Protein AF-Q8TDF6-3-F1 (afdb_monomer)

pLDDT: mean 80.77, std 17.33, range [34.59, 96.94]

Secondary structure (DSSP, 8-state):
------------------------------SPPPPHHHHHHHHHHS--GGGGSSPPPHHHHHHHHHHTB-TTS-BSS-THHHHHHHHHGGGTS-HHHHHHHHHHHHHH--SGGGHHHHHHHHHHHHHHHHH-THHHHH-HHHHHHHHHHHHHHHHH--HHHHHHHH-S--

Mean predicted aligned error: 12.31 Å

Nearest PDB structures (foldseek):
  6axf-assembly6_K  TM=9.457E-01  e=8.974E-07  Homo sapiens
  6axf-assembly7_M  TM=9.244E-01  e=7.707E-07  Homo sapiens
  6axf-assembly5_I  TM=9.290E-01  e=2.020E-06  Homo sapiens
  6axf-assembly1_A  TM=9.233E-01  e=2.126E-06  Homo sapiens
  4l9m-assembly1_A-2  TM=9.228E-01  e=2.604E-06  Homo sapiens

Solvent-accessible surface area (backbone atoms only — not comparable to full-atom values): 10615 Å² total; per-residue (Å²): 136,88,82,79,82,80,80,78,78,78,84,74,81,80,87,74,87,82,88,74,100,66,77,84,72,78,80,81,77,80,89,68,80,79,50,72,69,56,50,52,54,51,58,72,70,49,88,58,64,73,62,73,77,54,90,70,54,71,68,60,50,50,52,50,46,31,64,33,34,40,90,88,56,48,68,76,56,81,59,62,63,51,53,48,47,74,73,48,40,67,81,82,43,54,62,38,58,53,46,48,50,51,41,52,52,44,69,68,38,69,57,85,90,23,52,58,58,37,41,11,46,54,39,44,54,51,50,50,47,74,74,43,60,69,58,52,82,77,29,69,64,33,42,52,41,50,51,53,39,48,52,47,34,63,75,73,42,55,77,72,49,32,54,68,64,65,52,87,83,120

Structure (mmCIF, N/CA/C/O backbone):
data_AF-Q8TDF6-3-F1
#
_entry.id   AF-Q8TDF6-3-F1
#
loop_
_atom_site.group_PDB
_atom_site.id
_atom_site.type_symbol
_atom_site.label_atom_id
_atom_site.label_alt_id
_atom_site.label_comp_id
_atom_site.label_asym_id
_atom_site.label_entity_id
_atom_site.label_seq_id
_atom_site.pdbx_PDB_ins_code
_atom_site.Cartn_x
_atom_site.Cartn_y
_atom_site.Cartn_z
_atom_site.occupancy
_atom_site.B_iso_or_equiv
_atom_site.auth_seq_id
_atom_site.auth_comp_id
_atom_site.auth_asym_id
_atom_site.auth_atom_id
_atom_site.pdbx_PDB_model_num
ATOM 1 N N . MET A 1 1 ? 33.208 -2.629 -42.334 1.00 57.28 1 MET A N 1
ATOM 2 C CA . MET A 1 1 ? 33.039 -1.432 -41.479 1.00 57.28 1 MET A CA 1
ATOM 3 C C . MET A 1 1 ? 33.473 -1.757 -40.052 1.00 57.28 1 MET A C 1
ATOM 5 O O . MET A 1 1 ? 32.882 -2.633 -39.437 1.00 57.28 1 MET A O 1
ATOM 9 N N . ASN A 1 2 ? 34.529 -1.100 -39.559 1.00 45.25 2 ASN A N 1
ATOM 10 C CA . ASN A 1 2 ? 35.159 -1.351 -38.255 1.00 45.25 2 ASN A CA 1
ATOM 11 C C . ASN A 1 2 ? 34.363 -0.709 -37.102 1.00 45.25 2 ASN A C 1
ATOM 13 O O . ASN A 1 2 ? 34.313 0.517 -37.008 1.00 45.25 2 ASN A O 1
ATOM 17 N N . ARG A 1 3 ? 33.787 -1.516 -36.199 1.00 54.62 3 ARG A N 1
ATOM 18 C CA . ARG A 1 3 ? 33.304 -1.045 -34.889 1.00 54.62 3 ARG A CA 1
ATOM 19 C C . ARG A 1 3 ? 34.498 -0.986 -33.933 1.00 54.62 3 ARG A C 1
ATOM 21 O O . ARG A 1 3 ? 35.095 -2.006 -33.622 1.00 54.62 3 ARG A O 1
ATOM 28 N N . LYS A 1 4 ? 34.877 0.228 -33.532 1.00 57.84 4 LYS A N 1
ATOM 29 C CA . LYS A 1 4 ? 35.957 0.510 -32.576 1.00 57.84 4 LYS A CA 1
ATOM 30 C C . LYS A 1 4 ? 35.444 0.242 -31.155 1.00 57.84 4 LYS A C 1
ATOM 32 O O . LYS A 1 4 ? 34.560 0.958 -30.690 1.00 57.84 4 LYS A O 1
ATOM 37 N N . ASP A 1 5 ? 36.006 -0.760 -30.483 1.00 51.38 5 ASP A N 1
ATOM 38 C CA . ASP A 1 5 ? 35.776 -1.048 -29.064 1.00 51.38 5 ASP A CA 1
ATOM 39 C C . ASP A 1 5 ? 36.118 0.161 -28.181 1.00 51.38 5 ASP A C 1
ATOM 41 O O . ASP A 1 5 ? 37.265 0.615 -28.103 1.00 51.38 5 ASP A O 1
ATOM 45 N N . SER A 1 6 ? 35.105 0.697 -27.499 1.00 58.72 6 SER A N 1
ATOM 46 C CA . SER A 1 6 ? 35.262 1.772 -26.523 1.00 58.72 6 SER A CA 1
ATOM 47 C C . SER A 1 6 ? 35.787 1.191 -25.209 1.00 58.72 6 SER A C 1
ATOM 49 O O . SER A 1 6 ? 35.033 0.675 -24.383 1.00 58.72 6 SER A O 1
ATOM 51 N N . LYS A 1 7 ? 37.111 1.261 -25.017 1.00 49.81 7 LYS A N 1
ATOM 52 C CA . LYS A 1 7 ? 37.788 0.940 -23.753 1.00 49.81 7 LYS A CA 1
ATOM 53 C C . LYS A 1 7 ? 37.315 1.889 -22.642 1.00 49.81 7 LYS A C 1
ATOM 55 O O . LYS A 1 7 ? 37.915 2.943 -22.425 1.00 49.81 7 LYS A O 1
ATOM 60 N N . ARG A 1 8 ? 36.279 1.510 -21.886 1.00 58.44 8 ARG A N 1
ATOM 61 C CA . ARG A 1 8 ? 36.006 2.123 -20.576 1.00 58.44 8 ARG A CA 1
ATOM 62 C C . ARG A 1 8 ? 37.115 1.716 -19.604 1.00 58.44 8 ARG A C 1
ATOM 64 O O . ARG A 1 8 ? 37.233 0.563 -19.204 1.00 58.44 8 ARG A O 1
ATOM 71 N N . LYS A 1 9 ? 37.953 2.696 -19.270 1.00 52.84 9 LYS A N 1
ATOM 72 C CA . LYS A 1 9 ? 39.047 2.620 -18.298 1.00 52.84 9 LYS A CA 1
ATOM 73 C C . LYS A 1 9 ? 38.459 2.319 -16.911 1.00 52.84 9 LYS A C 1
ATOM 75 O O . LYS A 1 9 ? 37.761 3.156 -16.345 1.00 52.84 9 LYS A O 1
ATOM 80 N N . SER A 1 10 ? 38.726 1.122 -16.393 1.00 50.00 10 SER A N 1
ATOM 81 C CA . SER A 1 10 ? 38.495 0.769 -14.990 1.00 50.00 10 SER A CA 1
ATOM 82 C C . SER A 1 10 ? 39.351 1.680 -14.106 1.00 50.00 10 SER A C 1
ATOM 84 O O . SER A 1 10 ? 40.565 1.775 -14.299 1.00 50.00 10 SER A O 1
ATOM 86 N N . HIS A 1 11 ? 38.714 2.399 -13.182 1.00 54.31 11 HIS A N 1
ATOM 87 C CA . HIS A 1 11 ? 39.397 3.229 -12.196 1.00 54.31 11 HIS A CA 1
ATOM 88 C C . HIS A 1 11 ? 39.970 2.300 -11.118 1.00 54.31 11 HIS A C 1
ATOM 90 O O . HIS A 1 11 ? 39.281 1.908 -10.181 1.00 54.31 11 HIS A O 1
ATOM 96 N N . GLN A 1 12 ? 41.231 1.912 -11.295 1.00 48.03 12 GLN A N 1
ATOM 97 C CA . GLN A 1 12 ? 42.020 1.216 -10.288 1.00 48.03 12 GLN A CA 1
ATOM 98 C C . GLN A 1 12 ? 42.196 2.154 -9.083 1.00 48.03 12 GLN A C 1
ATOM 100 O O . GLN A 1 12 ? 42.776 3.233 -9.206 1.00 48.03 12 GLN A O 1
ATOM 105 N N . GLU A 1 13 ? 41.634 1.770 -7.935 1.00 46.66 13 GLU A N 1
ATOM 106 C CA . GLU A 1 13 ? 41.824 2.454 -6.655 1.00 46.66 13 GLU A CA 1
ATOM 107 C C . GLU A 1 13 ? 43.324 2.446 -6.316 1.00 46.66 13 GLU A C 1
ATOM 109 O O . GLU A 1 13 ? 43.917 1.401 -6.053 1.00 46.66 13 GLU A O 1
ATOM 114 N N . CYS A 1 14 ? 43.963 3.618 -6.372 1.00 40.69 14 CYS A N 1
ATOM 115 C CA . CYS A 1 14 ? 45.358 3.786 -5.986 1.00 40.69 14 CYS A CA 1
ATOM 116 C C . CYS A 1 14 ? 45.526 3.531 -4.481 1.00 40.69 14 CYS A C 1
ATOM 118 O O . CYS A 1 14 ? 45.259 4.402 -3.653 1.00 40.69 14 CYS A O 1
ATOM 120 N N . THR A 1 15 ? 46.046 2.360 -4.125 1.00 40.00 15 THR A N 1
ATOM 121 C CA . THR A 1 15 ? 46.699 2.108 -2.838 1.00 40.00 15 THR A CA 1
ATOM 122 C C . THR A 1 15 ? 48.029 2.866 -2.787 1.00 40.00 15 THR A C 1
ATOM 124 O O . THR A 1 15 ? 49.062 2.354 -3.212 1.00 40.00 15 THR A O 1
ATOM 127 N N . GLY A 1 16 ? 48.006 4.104 -2.291 1.00 41.72 16 GLY A N 1
ATOM 128 C CA . GLY A 1 16 ? 49.199 4.900 -1.993 1.00 41.72 16 GLY A CA 1
ATOM 129 C C . GLY A 1 16 ? 49.473 4.940 -0.491 1.00 41.72 16 GLY A C 1
ATOM 130 O O . GLY A 1 16 ? 48.753 5.601 0.253 1.00 41.72 16 GLY A O 1
ATOM 131 N N . LYS A 1 17 ? 50.508 4.219 -0.047 1.00 39.41 17 LYS A N 1
ATOM 132 C CA . LYS A 1 17 ? 51.118 4.360 1.284 1.00 39.41 17 LYS A CA 1
ATOM 133 C C . LYS A 1 17 ? 51.790 5.740 1.414 1.00 39.41 17 LYS A C 1
ATOM 135 O O . LYS A 1 17 ? 52.225 6.297 0.413 1.00 39.41 17 LYS A O 1
ATOM 140 N N . ILE A 1 18 ? 51.996 6.145 2.674 1.00 40.69 18 ILE A N 1
ATOM 141 C CA . ILE A 1 18 ? 52.971 7.119 3.219 1.00 40.69 18 ILE A CA 1
ATOM 142 C C . ILE A 1 18 ? 52.322 8.364 3.852 1.00 40.69 18 ILE A C 1
ATOM 144 O O . ILE A 1 18 ? 51.893 9.287 3.175 1.00 40.69 18 ILE A O 1
ATOM 148 N N . GLY A 1 19 ? 52.339 8.364 5.192 1.00 37.25 19 GLY A N 1
ATOM 149 C CA . GLY A 1 19 ? 52.738 9.500 6.031 1.00 37.25 19 GLY A CA 1
ATOM 150 C C . GLY A 1 19 ? 51.865 10.755 6.024 1.00 37.25 19 GLY A C 1
ATOM 151 O O . GLY A 1 19 ? 51.950 11.580 5.126 1.00 37.25 19 GLY A O 1
ATOM 152 N N . GLY A 1 20 ? 51.141 10.990 7.119 1.00 37.72 20 GLY A N 1
ATOM 153 C CA . GLY A 1 20 ? 50.646 12.327 7.446 1.00 37.72 20 GLY A CA 1
ATOM 154 C C . GLY A 1 20 ? 49.356 12.303 8.249 1.00 37.72 20 GLY A C 1
ATOM 155 O O . GLY A 1 20 ? 48.324 11.848 7.767 1.00 37.72 20 GLY A O 1
ATOM 156 N N . ARG A 1 21 ? 49.408 12.825 9.478 1.00 44.19 21 ARG A N 1
ATOM 157 C CA . ARG A 1 21 ? 48.234 13.143 10.302 1.00 44.19 21 ARG A CA 1
ATOM 158 C C . ARG A 1 21 ? 47.336 14.128 9.543 1.00 44.19 21 ARG A C 1
ATOM 160 O O . ARG A 1 21 ? 47.548 15.333 9.605 1.00 44.19 21 ARG A O 1
ATOM 167 N N . GLY A 1 22 ? 46.340 13.628 8.823 1.00 34.59 22 GLY A N 1
ATOM 168 C CA . GLY A 1 22 ? 45.330 14.440 8.153 1.00 34.59 22 GLY A CA 1
ATOM 169 C C . GL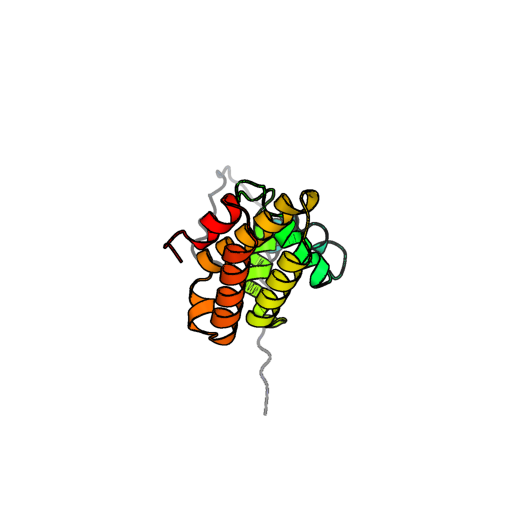Y A 1 22 ? 43.957 14.094 8.701 1.00 34.59 22 GLY A C 1
ATOM 170 O O . GLY A 1 22 ? 43.529 12.949 8.589 1.00 34.59 22 GLY A O 1
ATOM 171 N N . ARG A 1 23 ? 43.265 15.076 9.299 1.00 52.47 23 ARG A N 1
ATOM 172 C CA . ARG A 1 23 ? 41.830 14.982 9.625 1.00 52.47 23 ARG A CA 1
ATOM 173 C C . ARG A 1 23 ? 41.075 14.380 8.433 1.00 52.47 23 ARG A C 1
ATOM 175 O O . ARG A 1 23 ? 41.405 14.748 7.302 1.00 52.47 23 ARG A O 1
ATOM 182 N N . PRO A 1 24 ? 40.054 13.530 8.647 1.00 54.81 24 PRO A N 1
ATOM 183 C CA . PRO A 1 24 ? 39.258 13.016 7.544 1.00 54.81 24 PRO A CA 1
ATOM 184 C C . PRO A 1 24 ? 38.650 14.218 6.816 1.00 54.81 24 PRO A C 1
ATOM 186 O O . PRO A 1 24 ? 37.796 14.921 7.357 1.00 54.81 24 PRO A O 1
ATOM 189 N N . ARG A 1 25 ? 39.156 14.520 5.613 1.00 49.44 25 ARG A N 1
ATOM 190 C CA . ARG A 1 25 ? 38.556 15.530 4.743 1.00 49.44 25 ARG A CA 1
ATOM 191 C C . ARG A 1 25 ? 37.144 15.036 4.471 1.00 49.44 25 ARG A C 1
ATOM 193 O O . ARG A 1 25 ? 36.986 13.999 3.832 1.00 49.44 25 ARG A O 1
ATOM 200 N N . GLN A 1 26 ? 36.141 15.763 4.967 1.00 59.09 26 GLN A N 1
ATOM 201 C CA . GLN A 1 26 ? 34.762 15.586 4.527 1.00 59.09 26 GLN A CA 1
ATOM 202 C C . GLN A 1 26 ? 34.783 15.609 3.001 1.00 59.09 26 GLN A C 1
ATOM 204 O O . GLN A 1 26 ? 35.110 16.630 2.390 1.00 59.09 26 GLN A O 1
ATOM 209 N N . VAL A 1 27 ? 34.530 14.454 2.392 1.00 60.31 27 VAL A N 1
ATOM 210 C CA . VAL A 1 27 ? 34.493 14.322 0.943 1.00 60.31 27 VAL A CA 1
ATOM 211 C C . VAL A 1 27 ? 33.275 15.120 0.493 1.00 60.31 27 VAL A C 1
ATOM 213 O O . VAL A 1 27 ? 32.151 14.632 0.550 1.00 60.31 27 VAL A O 1
ATOM 216 N N . ARG A 1 28 ? 33.494 16.380 0.096 1.00 57.44 28 ARG A N 1
ATOM 217 C CA . ARG A 1 28 ? 32.501 17.216 -0.585 1.00 57.44 28 ARG A CA 1
ATOM 218 C C . ARG A 1 28 ? 32.180 16.555 -1.924 1.00 57.44 28 ARG A C 1
ATOM 220 O O . ARG A 1 28 ? 32.763 16.891 -2.950 1.00 57.44 28 ARG A O 1
ATOM 227 N N . ARG A 1 29 ? 31.276 15.577 -1.915 1.00 57.22 29 ARG A N 1
ATOM 228 C CA . ARG A 1 29 ? 30.704 14.996 -3.130 1.00 57.22 29 ARG A CA 1
ATOM 229 C C . ARG A 1 29 ? 29.583 15.903 -3.610 1.00 57.22 29 ARG A C 1
ATOM 231 O O . ARG A 1 29 ? 28.414 15.647 -3.358 1.00 57.22 29 ARG A O 1
ATOM 238 N N . HIS A 1 30 ? 29.933 17.000 -4.268 1.00 52.25 30 HIS A N 1
ATOM 239 C CA . HIS A 1 30 ? 28.946 17.758 -5.028 1.00 52.25 30 HIS A CA 1
ATOM 240 C C . HIS A 1 30 ? 28.971 17.258 -6.476 1.00 52.25 30 HIS A C 1
ATOM 242 O O . HIS A 1 30 ? 29.977 17.408 -7.161 1.00 52.25 30 HIS A O 1
ATOM 248 N N . LYS A 1 31 ? 27.835 16.690 -6.915 1.00 67.25 31 LYS A N 1
ATOM 249 C CA . LYS A 1 31 ? 27.497 16.293 -8.301 1.00 67.25 31 LYS A CA 1
ATOM 250 C C . LYS A 1 31 ? 28.034 14.951 -8.829 1.00 67.25 31 LYS A C 1
ATOM 252 O O . LYS A 1 31 ? 28.076 14.767 -10.041 1.00 67.25 31 LYS A O 1
ATOM 257 N N . THR A 1 32 ? 28.382 13.986 -7.981 1.00 76.75 32 THR A N 1
ATOM 258 C CA . THR A 1 32 ? 28.641 12.609 -8.445 1.00 76.75 32 THR A CA 1
ATOM 259 C C . THR A 1 32 ? 27.447 11.696 -8.191 1.00 76.75 32 THR A C 1
ATOM 261 O O . THR A 1 32 ? 26.817 11.770 -7.138 1.00 76.75 32 THR A O 1
ATOM 264 N N . CYS A 1 33 ? 27.137 10.833 -9.165 1.00 81.12 33 CYS A N 1
ATOM 265 C CA . CYS A 1 33 ? 26.187 9.740 -8.967 1.00 81.12 33 CYS A CA 1
ATOM 266 C C . CYS A 1 33 ? 26.691 8.834 -7.830 1.00 81.12 33 CYS A C 1
ATOM 268 O O . CYS A 1 33 ? 27.909 8.633 -7.724 1.00 81.12 33 CYS A O 1
ATOM 270 N N . PRO A 1 34 ? 25.797 8.288 -6.990 1.00 86.06 34 PRO A N 1
ATOM 271 C CA . PRO A 1 34 ? 26.194 7.342 -5.959 1.00 86.06 34 PRO A CA 1
ATOM 272 C C . PRO A 1 34 ? 26.885 6.137 -6.607 1.00 86.06 34 PRO A C 1
ATOM 274 O O . PRO A 1 34 ? 26.470 5.641 -7.655 1.00 86.06 34 PRO A O 1
ATOM 277 N N . SER A 1 35 ? 27.978 5.682 -6.001 1.00 88.69 35 SER A N 1
ATOM 278 C CA . SER A 1 35 ? 28.661 4.468 -6.440 1.00 88.69 35 SER A CA 1
ATOM 279 C C . SER A 1 35 ? 27.771 3.244 -6.196 1.00 88.69 35 SER A C 1
ATOM 281 O O . SER A 1 35 ? 26.986 3.248 -5.245 1.00 88.69 35 SER A O 1
ATOM 283 N N . PRO A 1 36 ? 27.925 2.153 -6.971 1.00 91.19 36 PRO A N 1
ATOM 284 C CA . PRO A 1 36 ? 27.174 0.920 -6.734 1.00 91.19 36 PRO A CA 1
ATOM 285 C C . PRO A 1 36 ? 27.266 0.423 -5.286 1.00 91.19 36 PRO A C 1
ATOM 287 O O . PRO A 1 36 ? 26.272 -0.022 -4.736 1.00 91.19 36 PRO A O 1
ATOM 290 N N . ARG A 1 37 ? 28.423 0.585 -4.625 1.00 89.88 37 ARG A N 1
ATOM 291 C CA . ARG A 1 37 ? 28.606 0.238 -3.204 1.00 89.88 37 ARG A CA 1
ATOM 292 C C . ARG A 1 37 ? 27.766 1.097 -2.261 1.00 89.88 37 ARG A C 1
ATOM 294 O O . ARG A 1 37 ? 27.265 0.586 -1.267 1.00 89.88 37 ARG A O 1
ATOM 301 N N . GLU A 1 38 ? 27.630 2.390 -2.545 1.00 89.69 38 GLU A N 1
ATOM 302 C CA . GLU A 1 38 ? 26.777 3.286 -1.756 1.00 89.69 38 GLU A CA 1
ATOM 303 C C . GLU A 1 38 ? 25.304 2.933 -1.943 1.00 89.69 38 GLU A C 1
ATOM 305 O O . GLU A 1 38 ? 24.583 2.858 -0.953 1.00 89.69 38 GLU A O 1
ATOM 310 N N . ILE A 1 39 ? 24.887 2.628 -3.177 1.00 88.06 39 ILE A N 1
ATOM 311 C CA . ILE A 1 39 ? 23.534 2.138 -3.465 1.00 88.06 39 ILE A CA 1
ATOM 312 C C . ILE A 1 39 ? 23.290 0.828 -2.711 1.00 88.06 39 ILE A C 1
ATOM 314 O O . ILE A 1 39 ? 22.345 0.751 -1.939 1.00 88.06 39 ILE A O 1
ATOM 318 N N . SER A 1 40 ? 24.168 -0.171 -2.849 1.00 87.38 40 SER A N 1
ATOM 319 C CA . SER A 1 40 ? 24.042 -1.451 -2.140 1.00 87.38 40 SER A CA 1
ATOM 320 C C . SER A 1 40 ? 23.996 -1.279 -0.623 1.00 87.38 40 SER A C 1
ATOM 322 O O . SER A 1 40 ? 23.237 -1.977 0.037 1.00 87.38 40 SER A O 1
ATOM 324 N N . LYS A 1 41 ? 24.769 -0.342 -0.062 1.00 89.94 41 LYS A N 1
ATOM 325 C CA . LYS A 1 41 ? 24.742 -0.047 1.375 1.00 89.94 41 LYS A CA 1
ATOM 326 C C . LYS A 1 41 ? 23.389 0.514 1.815 1.00 89.94 41 LYS A C 1
ATOM 328 O O . LYS A 1 41 ? 22.889 0.096 2.851 1.00 89.94 41 LYS A O 1
ATOM 333 N N . VAL A 1 42 ? 22.815 1.438 1.042 1.00 85.88 42 VAL A N 1
ATOM 334 C CA . VAL A 1 42 ? 21.483 1.995 1.322 1.00 85.88 42 VAL A CA 1
ATOM 335 C C . VAL A 1 42 ? 20.411 0.916 1.164 1.00 85.88 42 VAL A C 1
ATOM 337 O O . VAL A 1 42 ? 19.606 0.733 2.069 1.00 85.88 42 VAL A O 1
ATOM 340 N N . MET A 1 43 ? 20.448 0.145 0.075 1.00 82.44 43 MET A N 1
ATOM 341 C CA . MET A 1 43 ? 19.511 -0.959 -0.161 1.00 82.44 43 MET A CA 1
ATOM 342 C C . MET A 1 43 ? 19.557 -2.000 0.965 1.00 82.44 43 MET A C 1
ATOM 344 O O . MET A 1 43 ? 18.514 -2.466 1.397 1.00 82.44 43 MET A O 1
ATOM 348 N N . ALA A 1 44 ? 20.745 -2.321 1.489 1.00 82.31 44 ALA A N 1
ATOM 349 C CA . ALA A 1 44 ? 20.901 -3.243 2.616 1.00 82.31 44 ALA A CA 1
ATOM 350 C C . ALA A 1 44 ? 20.401 -2.676 3.957 1.00 82.31 44 ALA A C 1
ATOM 352 O O . ALA A 1 44 ? 20.142 -3.445 4.877 1.00 82.31 44 ALA A O 1
ATOM 353 N N . SER A 1 45 ? 20.297 -1.348 4.093 1.00 81.75 45 SER A N 1
ATOM 354 C CA . SER A 1 45 ? 19.698 -0.711 5.274 1.00 81.75 45 SER A CA 1
ATOM 355 C C . SER A 1 45 ? 18.183 -0.537 5.175 1.00 81.75 45 SER A C 1
ATOM 357 O O . SER A 1 45 ? 17.550 -0.325 6.202 1.00 81.75 45 SER A O 1
ATOM 359 N N . MET A 1 46 ? 17.609 -0.621 3.971 1.00 78.69 46 MET A N 1
ATOM 360 C CA . MET A 1 46 ? 16.164 -0.527 3.780 1.00 78.69 46 MET A CA 1
ATOM 361 C C . MET A 1 46 ? 15.497 -1.803 4.285 1.00 78.69 46 MET A C 1
ATOM 363 O O . MET A 1 46 ? 15.851 -2.907 3.866 1.00 78.69 46 MET A O 1
ATOM 367 N N . ASN A 1 47 ? 14.480 -1.661 5.132 1.00 73.75 47 ASN A N 1
ATOM 368 C CA . ASN A 1 47 ? 13.657 -2.800 5.516 1.00 73.75 47 ASN A CA 1
ATOM 369 C C . ASN A 1 47 ? 12.651 -3.129 4.402 1.00 73.75 47 ASN A C 1
ATOM 371 O O . ASN A 1 47 ? 11.485 -2.748 4.451 1.00 73.75 47 ASN A O 1
ATOM 375 N N . LEU A 1 48 ? 13.123 -3.835 3.375 1.00 72.56 48 LEU A N 1
ATOM 376 C CA . LEU A 1 48 ? 12.301 -4.275 2.245 1.00 72.56 48 LEU A CA 1
ATOM 377 C C . LEU A 1 48 ? 11.400 -5.479 2.585 1.00 72.56 48 LEU A C 1
ATOM 379 O O . LEU A 1 48 ? 10.551 -5.860 1.778 1.00 72.56 48 LEU A O 1
ATOM 383 N N . GLY A 1 49 ? 11.553 -6.070 3.777 1.00 69.00 49 GLY A N 1
ATOM 384 C CA . GLY A 1 49 ? 10.725 -7.172 4.262 1.00 69.00 49 GLY A CA 1
ATOM 385 C C . GLY A 1 49 ? 10.616 -8.323 3.258 1.00 69.00 49 GLY A C 1
ATOM 386 O O . GLY A 1 49 ? 11.623 -8.852 2.792 1.00 69.00 49 GLY A O 1
ATOM 387 N N . LEU A 1 50 ? 9.377 -8.687 2.909 1.00 62.94 50 LEU A N 1
ATOM 388 C CA . LEU A 1 50 ? 9.047 -9.793 1.999 1.00 62.94 50 LEU A CA 1
ATOM 389 C C . LEU A 1 50 ? 9.681 -9.653 0.600 1.00 62.94 50 LEU A C 1
ATOM 391 O O . LEU A 1 50 ? 9.850 -10.650 -0.092 1.00 62.94 50 LEU A O 1
ATOM 395 N N . LEU A 1 51 ? 10.068 -8.439 0.190 1.00 66.81 51 LEU A N 1
ATOM 396 C CA . LEU A 1 51 ? 10.753 -8.208 -1.087 1.00 66.81 51 LEU A CA 1
ATOM 397 C C . LEU A 1 51 ? 12.218 -8.681 -1.076 1.00 66.81 51 LEU A C 1
ATOM 399 O O . LEU A 1 51 ? 12.849 -8.723 -2.129 1.00 66.81 51 LEU A O 1
ATOM 403 N N . SER A 1 52 ? 12.783 -9.000 0.094 1.00 64.31 52 SER A N 1
ATOM 404 C CA . SER A 1 52 ? 14.196 -9.373 0.226 1.00 64.31 52 SER A CA 1
ATOM 405 C C . SER A 1 52 ? 14.496 -10.800 -0.244 1.00 64.31 52 SER A C 1
ATOM 407 O O . SER A 1 52 ? 15.635 -11.079 -0.613 1.00 64.31 52 SER A O 1
ATOM 409 N N . GLU A 1 53 ? 13.514 -11.709 -0.227 1.00 62.38 53 GLU A N 1
ATOM 410 C CA . GLU A 1 53 ? 13.734 -13.143 -0.470 1.00 62.38 53 GLU A CA 1
ATOM 411 C C . GLU A 1 53 ? 12.568 -13.778 -1.248 1.00 62.38 53 GLU A C 1
ATOM 413 O O . GLU A 1 53 ? 11.901 -14.695 -0.780 1.00 62.38 53 GLU A O 1
ATOM 418 N N . GLY A 1 54 ? 12.299 -13.283 -2.459 1.00 67.44 54 GLY A N 1
ATOM 419 C CA . GLY A 1 54 ? 11.326 -13.897 -3.365 1.00 67.44 54 GLY A CA 1
ATOM 420 C C . GLY A 1 54 ? 10.651 -12.910 -4.308 1.00 67.44 54 GLY A C 1
ATOM 421 O O . GLY A 1 54 ? 10.802 -11.696 -4.187 1.00 67.44 54 GLY A O 1
ATOM 422 N N . GLY A 1 55 ? 9.896 -13.443 -5.268 1.00 69.62 55 GLY A N 1
ATOM 423 C CA . GLY A 1 55 ? 8.881 -12.644 -5.949 1.00 69.62 55 GLY A CA 1
ATOM 424 C C . GLY A 1 55 ? 7.752 -12.335 -4.968 1.00 69.62 55 GLY A C 1
ATOM 425 O O . GLY A 1 55 ? 7.353 -13.208 -4.204 1.00 69.62 55 GLY A O 1
ATOM 426 N N . CYS A 1 56 ? 7.244 -11.109 -4.992 1.00 76.62 56 CYS A N 1
ATOM 427 C CA . CYS A 1 56 ? 6.042 -10.723 -4.262 1.00 76.62 56 CYS A CA 1
ATOM 428 C C . CYS A 1 56 ? 4.895 -10.626 -5.265 1.00 76.62 56 CYS A C 1
ATOM 430 O O . CYS A 1 56 ? 5.056 -10.018 -6.328 1.00 76.62 56 CYS A O 1
ATOM 432 N N . SER A 1 57 ? 3.765 -11.263 -4.963 1.00 85.81 57 SER A N 1
ATOM 433 C CA . SER A 1 57 ? 2.576 -11.116 -5.799 1.00 85.81 57 SER A CA 1
ATOM 434 C C . SER A 1 57 ? 2.007 -9.701 -5.683 1.00 85.81 57 SER A C 1
ATOM 436 O O . SER A 1 57 ? 2.204 -9.007 -4.685 1.00 85.81 57 SER A O 1
ATOM 438 N N . GLU A 1 58 ? 1.278 -9.265 -6.708 1.00 86.19 58 GLU A N 1
ATOM 439 C CA . GLU A 1 58 ? 0.650 -7.941 -6.714 1.00 86.19 58 GLU A CA 1
ATOM 440 C C . GLU A 1 58 ? -0.319 -7.756 -5.533 1.00 86.19 58 GLU A C 1
ATOM 442 O O . GLU A 1 58 ? -0.329 -6.701 -4.902 1.00 86.19 58 GLU A O 1
ATOM 447 N N . ASP A 1 59 ? -1.079 -8.800 -5.183 1.00 89.06 59 ASP A N 1
ATOM 448 C CA . ASP A 1 59 ? -2.037 -8.756 -4.076 1.00 89.06 59 ASP A CA 1
ATOM 449 C C . ASP A 1 59 ? -1.338 -8.665 -2.708 1.00 89.06 59 ASP A C 1
ATOM 451 O O . ASP A 1 59 ? -1.765 -7.897 -1.845 1.00 89.06 59 ASP A O 1
ATOM 455 N N . GLU A 1 60 ? -0.231 -9.390 -2.507 1.00 88.44 60 GLU A N 1
ATOM 456 C CA . GLU A 1 60 ? 0.580 -9.276 -1.285 1.00 88.44 60 GLU A CA 1
ATOM 457 C C . GLU A 1 60 ? 1.190 -7.881 -1.149 1.00 88.44 60 GLU A C 1
ATOM 459 O O . GLU A 1 60 ? 1.196 -7.306 -0.059 1.00 88.44 60 GLU A O 1
ATOM 464 N N . LEU A 1 61 ? 1.679 -7.320 -2.255 1.00 88.75 61 LEU A N 1
ATOM 465 C CA . LEU A 1 61 ? 2.271 -5.990 -2.281 1.00 88.75 61 LEU A CA 1
ATOM 466 C C . LEU A 1 61 ? 1.233 -4.910 -1.960 1.00 88.75 61 LEU A C 1
ATOM 468 O O . LEU A 1 61 ? 1.504 -3.999 -1.172 1.00 88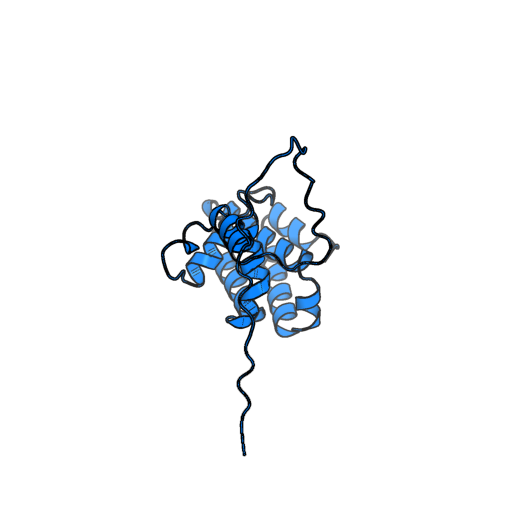.75 61 LEU A O 1
ATOM 472 N N . LEU A 1 62 ? 0.031 -5.035 -2.525 1.00 91.56 62 LEU A N 1
ATOM 473 C CA . LEU A 1 62 ? -1.082 -4.132 -2.256 1.00 91.56 62 LEU A CA 1
ATOM 474 C C . LEU A 1 62 ? -1.509 -4.200 -0.788 1.00 91.56 62 LEU A C 1
ATOM 476 O O . LEU A 1 62 ? -1.669 -3.166 -0.140 1.00 91.56 62 LEU A O 1
ATOM 480 N N . GLU A 1 63 ? -1.627 -5.407 -0.238 1.00 91.81 63 GLU A N 1
ATOM 481 C CA . GLU A 1 63 ? -1.977 -5.610 1.167 1.00 91.81 63 GLU A CA 1
ATOM 482 C C . GLU A 1 63 ? -0.912 -5.014 2.103 1.00 91.81 63 GLU A C 1
ATOM 484 O O . GLU A 1 63 ? -1.248 -4.378 3.102 1.00 91.81 63 GLU A O 1
ATOM 489 N N . LYS A 1 64 ? 0.376 -5.102 1.749 1.00 89.69 64 LYS A N 1
ATOM 490 C CA . LYS A 1 64 ? 1.452 -4.429 2.494 1.00 89.69 64 LYS A CA 1
ATOM 491 C C . LYS A 1 64 ? 1.361 -2.906 2.422 1.00 89.69 64 LYS A C 1
ATOM 493 O O . LYS A 1 64 ? 1.607 -2.241 3.431 1.00 89.69 64 LYS A O 1
ATOM 498 N N . CYS A 1 65 ? 0.979 -2.343 1.277 1.00 92.56 65 CYS A N 1
ATOM 499 C CA . CYS A 1 65 ? 0.742 -0.902 1.149 1.00 92.56 65 CYS A CA 1
ATOM 500 C C . CYS A 1 65 ? -0.421 -0.442 2.039 1.00 92.56 65 CYS A C 1
ATOM 502 O O . CYS A 1 65 ? -0.302 0.578 2.710 1.00 92.56 65 CYS A O 1
ATOM 504 N N . ILE A 1 66 ? -1.512 -1.211 2.106 1.00 93.88 66 ILE A N 1
ATOM 505 C CA . ILE A 1 66 ? -2.657 -0.922 2.987 1.00 93.88 66 ILE A CA 1
ATOM 506 C C . ILE A 1 66 ? -2.222 -0.976 4.460 1.00 93.88 66 ILE A C 1
ATOM 508 O O . ILE A 1 66 ? -2.438 -0.027 5.209 1.00 93.88 66 ILE A O 1
ATOM 512 N N . GLN A 1 67 ? -1.526 -2.040 4.865 1.00 91.94 67 GLN A N 1
ATOM 513 C CA . GLN A 1 67 ? -1.045 -2.223 6.243 1.00 91.94 67 GLN A CA 1
ATOM 514 C C . GLN A 1 67 ? 0.027 -1.211 6.670 1.00 91.94 67 GLN A C 1
ATOM 516 O O . GLN A 1 67 ? 0.357 -1.130 7.853 1.00 91.94 67 GLN A O 1
ATOM 521 N N . SER A 1 68 ? 0.572 -0.435 5.730 1.00 92.25 68 SER A N 1
ATOM 522 C CA . SER A 1 68 ? 1.555 0.603 6.038 1.00 92.25 68 SER A CA 1
ATOM 523 C C . SER A 1 68 ? 0.952 1.777 6.808 1.00 92.25 68 SER A C 1
ATOM 525 O O . SER A 1 68 ? 1.715 2.519 7.414 1.00 92.25 68 SER A O 1
ATOM 527 N N . PHE A 1 69 ? -0.374 1.946 6.819 1.00 94.19 69 PHE A N 1
ATOM 528 C CA . PHE A 1 69 ? -1.054 3.036 7.524 1.00 94.19 69 PHE A CA 1
ATOM 529 C C . PHE A 1 69 ? -1.639 2.584 8.865 1.00 94.19 69 PHE A C 1
ATOM 531 O O . PHE A 1 69 ? -2.150 1.472 8.988 1.00 94.19 69 PHE A O 1
ATOM 538 N N . ASP A 1 70 ? -1.623 3.458 9.866 1.00 91.94 70 ASP A N 1
ATOM 539 C CA . ASP A 1 70 ? -2.396 3.289 11.098 1.00 91.94 70 ASP A CA 1
ATOM 540 C C . ASP A 1 70 ? -3.811 3.900 10.975 1.00 91.94 70 ASP A C 1
ATOM 542 O O . ASP A 1 70 ? -4.231 4.373 9.915 1.00 91.94 70 ASP A O 1
ATOM 546 N N . SER A 1 71 ? -4.583 3.897 12.065 1.00 90.19 71 SER A N 1
ATOM 547 C CA . SER A 1 71 ? -5.926 4.496 12.087 1.00 90.19 71 SER A CA 1
ATOM 548 C C . SER A 1 71 ? -5.921 6.023 11.917 1.00 90.19 71 SER A C 1
ATOM 550 O O . SER A 1 71 ? -6.911 6.585 11.440 1.00 90.19 71 SER A O 1
ATOM 552 N N . ALA A 1 72 ? -4.824 6.694 12.275 1.00 90.94 72 ALA A N 1
ATOM 553 C CA . ALA A 1 72 ? -4.647 8.139 12.156 1.00 90.94 72 ALA A CA 1
ATOM 554 C C . ALA A 1 72 ? -4.140 8.568 10.766 1.00 90.94 72 ALA A C 1
ATOM 556 O O . ALA A 1 72 ? -4.212 9.751 10.438 1.00 90.94 72 ALA A O 1
ATOM 557 N N . GLY A 1 73 ? -3.680 7.622 9.943 1.00 88.38 73 GLY A N 1
ATOM 558 C CA . GLY A 1 73 ? -3.079 7.877 8.632 1.00 88.38 73 GLY A CA 1
ATOM 559 C C . GLY A 1 73 ? -1.567 8.078 8.679 1.00 88.38 73 GLY A C 1
ATOM 560 O O . GLY A 1 73 ? -0.978 8.506 7.687 1.00 88.38 73 GLY A O 1
ATOM 561 N N . SER A 1 74 ? -0.928 7.769 9.808 1.00 91.69 74 SER A N 1
ATOM 562 C CA . SER A 1 74 ? 0.529 7.770 9.928 1.00 91.69 74 SER A CA 1
ATOM 563 C C . SER A 1 74 ? 1.102 6.476 9.364 1.00 91.69 74 SER A C 1
ATOM 565 O O . SER A 1 74 ? 0.474 5.418 9.436 1.00 91.69 74 SER A O 1
A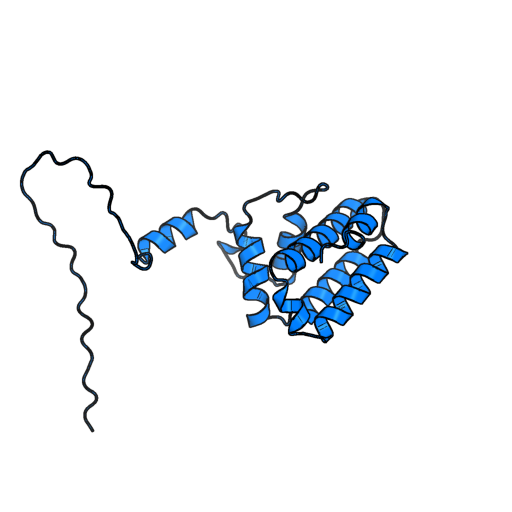TOM 567 N N . LEU A 1 75 ? 2.318 6.550 8.827 1.00 90.69 75 LEU A N 1
ATOM 568 C CA . LEU A 1 75 ? 3.020 5.368 8.342 1.00 90.69 75 LEU A CA 1
ATOM 569 C C . LEU A 1 75 ? 3.616 4.580 9.517 1.00 90.69 75 LEU A C 1
ATOM 571 O O . LEU A 1 75 ? 4.406 5.114 10.293 1.0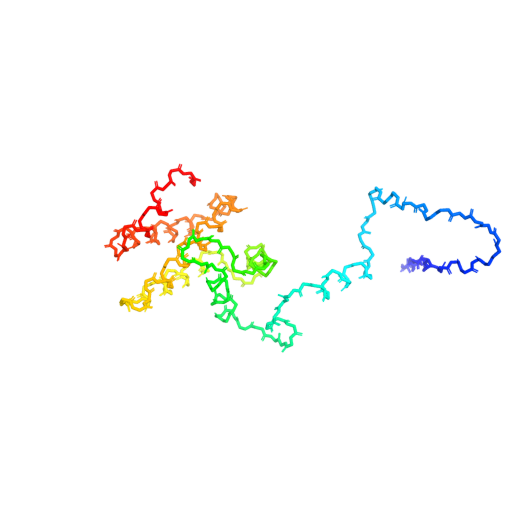0 90.69 75 LEU A O 1
ATOM 575 N N . CYS A 1 76 ? 3.251 3.302 9.630 1.00 83.69 76 CYS A N 1
ATOM 576 C CA . CYS A 1 76 ? 3.727 2.379 10.666 1.00 83.69 76 CYS A CA 1
ATOM 577 C C . CYS A 1 76 ? 5.220 2.040 10.520 1.00 83.69 76 CYS A C 1
ATOM 579 O O . CYS A 1 76 ? 5.884 1.672 11.491 1.00 83.69 76 CYS A O 1
ATOM 581 N N . HIS A 1 77 ? 5.740 2.129 9.296 1.00 77.88 77 HIS A N 1
ATOM 582 C CA . HIS A 1 77 ? 7.095 1.741 8.917 1.00 77.88 77 HIS A CA 1
ATOM 583 C C . HIS A 1 77 ? 7.689 2.745 7.923 1.00 77.88 77 HIS A C 1
ATOM 585 O O . HIS A 1 77 ? 7.011 3.670 7.477 1.00 77.88 77 HIS A O 1
ATOM 591 N N . GLU A 1 78 ? 8.964 2.557 7.576 1.00 76.38 78 GLU A N 1
ATOM 592 C CA . GLU A 1 78 ? 9.626 3.342 6.533 1.00 76.38 78 GLU A CA 1
ATOM 593 C C . GLU A 1 78 ? 8.822 3.321 5.227 1.00 76.38 78 GLU A C 1
ATOM 595 O O . GLU A 1 78 ? 8.361 2.279 4.759 1.00 76.38 78 GLU A O 1
ATOM 600 N N . ASP A 1 79 ? 8.690 4.492 4.611 1.00 81.69 79 ASP A N 1
ATOM 601 C CA . ASP A 1 79 ? 7.844 4.722 3.440 1.00 81.69 79 ASP A CA 1
ATOM 602 C C . ASP A 1 79 ? 8.452 4.205 2.126 1.00 81.69 79 ASP A C 1
ATOM 604 O O . ASP A 1 79 ? 7.866 4.366 1.058 1.00 81.69 79 ASP A O 1
ATOM 608 N N . HIS A 1 80 ? 9.636 3.590 2.179 1.00 84.56 80 HIS A N 1
ATOM 609 C CA . HIS A 1 80 ? 10.426 3.237 1.003 1.00 84.56 80 HIS A CA 1
ATOM 610 C C . HIS A 1 80 ? 9.706 2.261 0.075 1.00 84.56 80 HIS A C 1
ATOM 612 O O . HIS A 1 80 ? 9.663 2.493 -1.132 1.00 84.56 80 HIS A O 1
ATOM 618 N N . 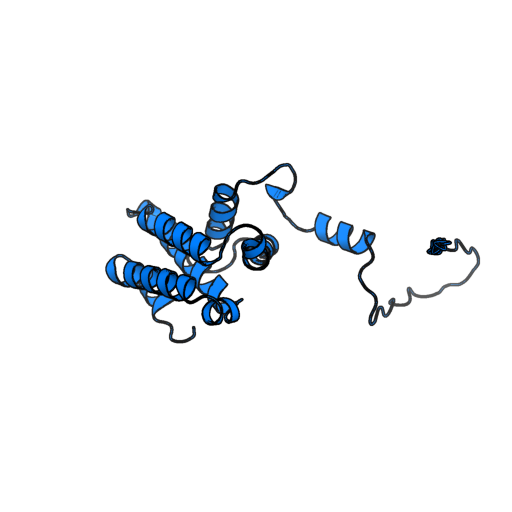MET A 1 81 ? 9.111 1.200 0.627 1.00 85.56 81 MET A N 1
ATOM 619 C CA . MET A 1 81 ? 8.328 0.244 -0.156 1.00 85.56 81 MET A CA 1
ATOM 620 C C . MET A 1 81 ? 7.099 0.928 -0.762 1.00 85.56 81 MET A C 1
ATOM 622 O O . MET A 1 81 ? 6.894 0.841 -1.966 1.00 85.56 81 MET A O 1
ATOM 626 N N . LEU A 1 82 ? 6.321 1.650 0.050 1.00 90.56 82 LEU A N 1
ATOM 627 C CA . LEU A 1 82 ? 5.114 2.339 -0.403 1.00 90.56 82 LEU A CA 1
ATOM 628 C C . LEU A 1 82 ? 5.422 3.327 -1.539 1.00 90.56 82 LEU A C 1
ATOM 630 O O . LEU A 1 82 ? 4.794 3.278 -2.593 1.00 90.56 82 LEU A O 1
ATOM 634 N N . ASN A 1 83 ? 6.436 4.173 -1.359 1.00 90.31 83 ASN A N 1
ATOM 635 C CA . ASN A 1 83 ? 6.890 5.117 -2.375 1.00 90.31 83 ASN A CA 1
ATOM 636 C C . ASN A 1 83 ? 7.366 4.411 -3.645 1.00 90.31 83 ASN A C 1
ATOM 638 O O . ASN A 1 83 ? 7.072 4.871 -4.744 1.00 90.31 83 ASN A O 1
ATOM 642 N N . MET A 1 84 ? 8.092 3.298 -3.511 1.00 89.00 84 MET A N 1
ATOM 643 C CA . MET A 1 84 ? 8.549 2.518 -4.659 1.00 89.00 84 MET A CA 1
ATOM 644 C C . MET A 1 84 ? 7.366 1.963 -5.452 1.00 89.00 84 MET A C 1
ATOM 646 O O . MET A 1 84 ? 7.339 2.112 -6.670 1.00 89.00 84 MET A O 1
ATOM 650 N N . VAL A 1 85 ? 6.371 1.380 -4.777 1.00 90.75 85 VAL A N 1
ATOM 651 C CA . VAL A 1 85 ? 5.161 0.852 -5.420 1.00 90.75 85 VAL A CA 1
ATOM 652 C C . VAL A 1 85 ? 4.390 1.969 -6.112 1.00 90.75 85 VAL A C 1
ATOM 654 O O . VAL A 1 85 ? 4.110 1.873 -7.304 1.00 90.75 85 VAL A O 1
ATOM 657 N N . LEU A 1 86 ? 4.098 3.065 -5.412 1.00 92.88 86 LEU A N 1
ATOM 658 C CA . LEU A 1 86 ? 3.326 4.171 -5.980 1.00 92.88 86 LEU A CA 1
ATOM 659 C C . LEU A 1 86 ? 4.045 4.848 -7.155 1.00 92.88 86 LEU A C 1
ATOM 661 O O . LEU A 1 86 ? 3.385 5.208 -8.125 1.00 92.88 86 LEU A O 1
ATOM 665 N N . ALA A 1 87 ? 5.376 4.937 -7.133 1.00 91.62 87 ALA A N 1
ATOM 666 C CA . ALA A 1 87 ? 6.147 5.509 -8.236 1.00 91.62 87 ALA A CA 1
ATOM 667 C C . ALA A 1 87 ? 6.321 4.558 -9.435 1.00 91.62 87 ALA A C 1
ATOM 669 O O . ALA A 1 87 ? 6.459 5.025 -10.564 1.00 91.62 87 ALA A O 1
ATOM 670 N N . MET A 1 88 ? 6.353 3.239 -9.207 1.00 91.56 88 MET A N 1
ATOM 671 C CA . MET A 1 88 ? 6.755 2.258 -10.228 1.00 91.56 88 MET A CA 1
ATOM 672 C C . MET A 1 88 ? 5.634 1.335 -10.710 1.00 91.56 88 MET A C 1
ATOM 674 O O . MET A 1 88 ? 5.833 0.655 -11.715 1.00 91.56 88 MET A O 1
ATOM 678 N N . HIS A 1 89 ? 4.471 1.287 -10.049 1.00 91.81 89 HIS A N 1
ATOM 679 C CA . HIS A 1 89 ? 3.390 0.361 -10.417 1.00 91.81 89 HIS A CA 1
ATOM 680 C C . HIS A 1 89 ? 2.978 0.496 -11.887 1.00 91.81 89 HIS A C 1
ATOM 682 O O . HIS A 1 89 ? 2.780 -0.520 -12.545 1.00 91.81 89 HIS A O 1
ATOM 688 N N . SER A 1 90 ? 2.962 1.721 -12.424 1.00 91.88 90 SER A N 1
ATOM 689 C CA . SER A 1 90 ? 2.562 2.032 -13.804 1.00 91.88 90 SER A CA 1
ATOM 690 C C . SER A 1 90 ? 3.413 1.357 -14.886 1.00 91.88 90 SER A C 1
ATOM 692 O O . SER A 1 90 ? 3.006 1.309 -16.044 1.00 91.88 90 SER A O 1
ATOM 694 N N . TRP A 1 91 ? 4.576 0.799 -14.533 1.00 91.38 91 TRP A N 1
ATOM 695 C CA . TRP A 1 91 ? 5.417 0.026 -15.451 1.00 91.38 91 TRP A CA 1
ATOM 696 C C . TRP A 1 91 ? 4.878 -1.385 -15.718 1.00 91.38 91 TRP A C 1
ATOM 698 O O . TRP A 1 91 ? 5.283 -2.011 -16.696 1.00 91.38 91 TRP A O 1
ATOM 708 N N . VAL A 1 92 ? 4.008 -1.901 -14.846 1.00 90.38 92 VAL A N 1
ATOM 709 C CA . VAL A 1 92 ? 3.490 -3.280 -14.902 1.00 90.38 92 VAL A CA 1
ATOM 710 C C . VAL A 1 92 ? 1.962 -3.322 -14.807 1.00 90.38 92 VAL A C 1
ATOM 712 O O . VAL A 1 92 ? 1.338 -4.154 -15.460 1.00 90.38 92 VAL A O 1
ATOM 715 N N . LEU A 1 93 ? 1.362 -2.415 -14.035 1.00 91.50 93 LEU A N 1
ATOM 716 C CA . LEU A 1 93 ? -0.065 -2.334 -13.742 1.00 91.50 93 LEU A CA 1
ATOM 717 C C . LEU A 1 93 ? -0.569 -0.907 -14.020 1.00 91.50 93 LEU A C 1
ATOM 719 O O . LEU A 1 93 ? -0.110 0.027 -13.356 1.00 91.50 93 LEU A O 1
ATOM 723 N N . PRO A 1 94 ? -1.520 -0.709 -14.953 1.00 93.50 94 PRO A N 1
ATOM 724 C CA . PRO A 1 94 ? -2.146 0.591 -15.167 1.00 93.50 94 PRO A CA 1
ATOM 725 C C . PRO A 1 94 ? -2.735 1.165 -13.874 1.00 93.50 94 PRO A C 1
ATOM 727 O O . PRO A 1 94 ? -3.373 0.458 -13.092 1.00 93.50 94 PRO A O 1
ATOM 730 N N . SER A 1 95 ? -2.563 2.469 -13.664 1.00 94.44 95 SER A N 1
ATOM 731 C CA . SER A 1 95 ? -3.019 3.155 -12.453 1.00 94.44 95 SER A CA 1
ATOM 732 C C . SER A 1 95 ? -4.523 2.981 -12.208 1.00 94.44 95 SER A C 1
ATOM 734 O O . SER A 1 95 ? -4.945 2.748 -11.075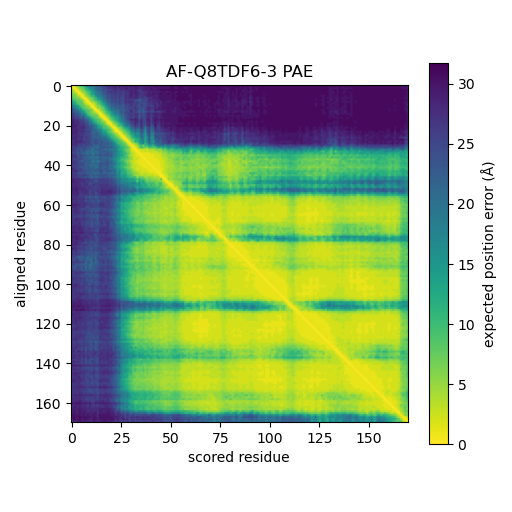 1.00 94.44 95 SER A O 1
ATOM 736 N N . ALA A 1 96 ? -5.342 3.034 -13.265 1.00 94.88 96 ALA A N 1
ATOM 737 C CA . ALA A 1 96 ? -6.783 2.800 -13.168 1.00 94.88 96 ALA A CA 1
ATOM 738 C C . ALA A 1 96 ? -7.131 1.393 -12.637 1.00 94.88 96 ALA A C 1
ATOM 740 O O . ALA A 1 96 ? -8.060 1.247 -11.839 1.00 94.88 96 ALA A O 1
ATOM 741 N N . ASP A 1 97 ? -6.359 0.369 -13.013 1.00 95.31 97 ASP A N 1
ATOM 742 C CA . ASP A 1 97 ? -6.558 -1.004 -12.539 1.00 95.31 97 ASP A CA 1
ATOM 743 C C . ASP A 1 97 ? -6.145 -1.147 -11.066 1.00 95.31 97 ASP A C 1
ATOM 745 O O . ASP A 1 97 ? -6.847 -1.794 -10.283 1.00 95.31 97 ASP A O 1
ATOM 749 N N . LEU A 1 98 ? -5.058 -0.482 -10.648 1.00 94.94 98 LEU A N 1
ATOM 750 C CA . LEU A 1 98 ? -4.671 -0.389 -9.235 1.00 94.94 98 LEU A CA 1
ATOM 751 C C . LEU A 1 98 ? -5.785 0.258 -8.395 1.00 94.94 98 LEU A C 1
ATOM 753 O O . LEU A 1 98 ? -6.178 -0.277 -7.355 1.00 94.94 98 LEU A O 1
ATOM 757 N N . ALA A 1 99 ? -6.343 1.376 -8.866 1.00 95.94 99 ALA A N 1
ATOM 758 C CA . ALA A 1 99 ? -7.454 2.054 -8.203 1.00 95.94 99 ALA A CA 1
ATOM 759 C C . ALA A 1 99 ? -8.706 1.160 -8.118 1.00 95.94 99 ALA A C 1
ATOM 761 O O . ALA A 1 99 ? -9.362 1.101 -7.074 1.00 95.94 99 ALA A O 1
ATOM 762 N N . ALA A 1 100 ? -9.009 0.394 -9.170 1.00 96.62 100 ALA A N 1
ATOM 763 C CA . ALA A 1 100 ? -10.135 -0.540 -9.182 1.00 96.62 100 ALA A CA 1
ATOM 764 C C . ALA A 1 100 ? -9.949 -1.691 -8.175 1.00 96.62 100 ALA A C 1
ATOM 766 O O . ALA A 1 100 ? -10.908 -2.123 -7.522 1.00 96.62 100 ALA A O 1
ATOM 767 N N . ARG A 1 101 ? -8.710 -2.164 -7.987 1.00 96.12 101 ARG A N 1
ATOM 768 C CA . ARG A 1 101 ? -8.361 -3.166 -6.964 1.00 96.12 101 ARG A CA 1
ATOM 769 C C . ARG A 1 101 ? -8.502 -2.621 -5.547 1.00 96.12 101 ARG A C 1
ATOM 771 O O . ARG A 1 101 ? -9.017 -3.331 -4.678 1.00 96.12 101 ARG A O 1
ATOM 778 N N . LEU A 1 102 ? -8.115 -1.367 -5.312 1.00 96.69 102 LEU A N 1
ATOM 779 C CA . LEU A 1 102 ? -8.332 -0.686 -4.031 1.00 96.69 102 LEU A CA 1
ATOM 780 C C . LEU A 1 102 ? -9.826 -0.517 -3.728 1.00 96.69 102 LEU A C 1
ATOM 782 O O . LEU A 1 102 ? -10.262 -0.838 -2.622 1.00 96.69 102 LEU A O 1
ATOM 786 N N . LEU A 1 103 ? -10.628 -0.119 -4.721 1.00 96.44 103 LEU A N 1
ATOM 787 C CA . LEU A 1 103 ? -12.087 -0.044 -4.598 1.00 96.44 103 LEU A CA 1
ATOM 788 C C . LEU A 1 103 ? -12.706 -1.405 -4.262 1.00 96.44 103 LEU A C 1
ATOM 790 O O . LEU A 1 103 ? -13.469 -1.527 -3.304 1.00 96.44 103 LEU A O 1
ATOM 794 N N . THR A 1 104 ? -12.319 -2.449 -4.993 1.00 96.19 104 THR A N 1
ATOM 795 C CA . THR A 1 104 ? -12.781 -3.819 -4.732 1.00 96.19 104 THR A CA 1
ATOM 796 C C . THR A 1 104 ? -12.389 -4.275 -3.324 1.00 96.19 104 THR A C 1
ATOM 798 O O . THR A 1 104 ? -13.182 -4.898 -2.618 1.00 96.19 104 THR A O 1
ATOM 801 N N . SER A 1 105 ? -11.172 -3.948 -2.884 1.00 95.25 105 SER A N 1
ATOM 802 C CA . SER A 1 105 ? -10.685 -4.272 -1.542 1.00 95.25 105 SER 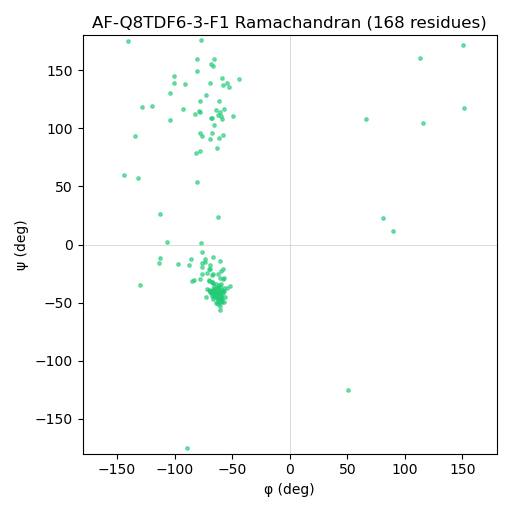A CA 1
ATOM 803 C C . SER A 1 105 ? -11.464 -3.545 -0.452 1.00 95.25 105 SER A C 1
ATOM 805 O O . SER A 1 105 ? -11.732 -4.150 0.584 1.00 95.25 105 SER A O 1
ATOM 807 N N . TYR A 1 106 ? -11.850 -2.288 -0.686 1.00 95.81 106 TYR A N 1
ATOM 808 C CA . TYR A 1 106 ? -12.678 -1.500 0.226 1.00 95.81 106 TYR A CA 1
ATOM 809 C C . TYR A 1 106 ? -14.088 -2.085 0.354 1.00 95.81 106 TYR A C 1
ATOM 811 O O . TYR A 1 106 ? -14.576 -2.266 1.465 1.00 95.81 106 TYR A O 1
ATOM 819 N N . GLN A 1 107 ? -14.710 -2.457 -0.767 1.00 94.44 107 GLN A N 1
ATOM 820 C CA . GLN A 1 107 ? -16.051 -3.056 -0.796 1.00 94.44 107 GLN A CA 1
ATOM 821 C C . GLN A 1 107 ? -16.097 -4.456 -0.173 1.00 94.44 107 GLN A C 1
ATOM 823 O O . GLN A 1 107 ? -17.097 -4.827 0.429 1.00 94.44 107 GLN A O 1
ATOM 828 N N . LYS A 1 108 ? -15.018 -5.242 -0.287 1.00 93.81 108 LYS A N 1
ATOM 829 C CA . LYS A 1 108 ? -14.900 -6.548 0.387 1.00 93.81 108 LYS A CA 1
ATOM 830 C C . LYS A 1 108 ? -14.700 -6.424 1.899 1.00 93.81 108 LYS A C 1
ATOM 832 O O . LYS A 1 108 ? -15.007 -7.360 2.632 1.00 93.81 108 LYS A O 1
ATOM 837 N N . ALA A 1 109 ? -14.167 -5.298 2.368 1.00 91.94 109 ALA A N 1
ATOM 838 C CA . ALA A 1 109 ? -13.871 -5.041 3.772 1.00 91.94 109 ALA A CA 1
ATOM 839 C C . ALA A 1 109 ? -15.135 -4.621 4.546 1.00 91.94 109 ALA A C 1
ATOM 841 O O . ALA A 1 109 ? -15.162 -3.565 5.165 1.00 91.94 109 ALA A O 1
ATOM 842 N N . THR A 1 110 ? -16.203 -5.419 4.490 1.00 83.31 110 THR A N 1
ATOM 843 C CA . THR A 1 110 ? -17.480 -5.114 5.156 1.00 83.31 110 THR A CA 1
ATOM 844 C C . THR A 1 110 ? -17.541 -5.690 6.569 1.00 83.31 110 THR A C 1
ATOM 846 O O . THR A 1 110 ? -17.191 -6.852 6.778 1.00 83.31 110 THR A O 1
ATOM 849 N N . GLY A 1 111 ? -18.066 -4.908 7.514 1.00 80.50 111 GLY A N 1
ATOM 850 C CA . GLY A 1 111 ? -18.310 -5.310 8.903 1.00 80.50 111 GLY A CA 1
ATOM 851 C C . GLY A 1 111 ? -17.422 -4.574 9.908 1.00 80.50 111 GLY A C 1
ATOM 852 O O . GLY A 1 111 ? -16.365 -4.055 9.557 1.00 80.50 111 GLY A O 1
ATOM 853 N N . ASP A 1 112 ? -17.838 -4.562 11.176 1.00 75.31 112 ASP A N 1
ATOM 854 C CA . ASP A 1 112 ? -17.212 -3.749 12.234 1.00 75.31 112 ASP A CA 1
ATOM 855 C C . ASP A 1 112 ? -15.718 -4.052 12.439 1.00 75.31 112 ASP A C 1
ATOM 857 O O . ASP A 1 112 ? -14.930 -3.173 12.782 1.00 75.31 112 ASP A O 1
ATOM 861 N N . THR A 1 113 ? -15.296 -5.292 12.175 1.00 81.25 113 THR A N 1
ATOM 862 C CA . THR A 1 113 ? -13.893 -5.723 12.299 1.00 81.25 113 THR A CA 1
ATOM 863 C C . THR A 1 113 ? -12.991 -5.190 11.185 1.00 81.25 113 THR A C 1
ATOM 865 O O . THR A 1 113 ? -11.769 -5.231 11.315 1.00 81.25 113 THR A O 1
ATOM 868 N N . GLN A 1 114 ? -13.572 -4.680 10.098 1.00 91.00 114 GLN A N 1
ATOM 869 C CA . GLN A 1 114 ? -12.863 -4.235 8.900 1.00 91.00 114 GLN A CA 1
ATOM 870 C C . GLN A 1 114 ? -12.806 -2.708 8.767 1.00 91.00 114 GLN A C 1
ATOM 872 O O . GLN A 1 114 ? -12.214 -2.193 7.819 1.00 91.00 114 GLN A O 1
ATOM 877 N N . GLU A 1 115 ? -13.350 -1.962 9.732 1.00 91.38 115 GLU A N 1
ATOM 878 C CA . GLU A 1 115 ? -13.354 -0.496 9.702 1.00 91.38 115 GLU A CA 1
ATOM 879 C C . GLU A 1 115 ? -11.938 0.101 9.705 1.00 91.38 115 GLU A C 1
ATOM 881 O O . GLU A 1 115 ? -11.687 1.089 9.008 1.00 91.38 115 GLU A O 1
ATOM 886 N N . LEU A 1 116 ? -10.989 -0.532 10.410 1.00 92.44 116 LEU A N 1
ATOM 887 C CA . LEU A 1 116 ? -9.571 -0.158 10.350 1.00 92.44 116 LEU A CA 1
ATOM 888 C C . LEU A 1 116 ? -9.005 -0.352 8.939 1.00 92.44 116 LEU A C 1
ATOM 890 O O . LEU A 1 116 ? -8.362 0.550 8.409 1.00 92.44 116 LEU A O 1
ATOM 894 N N . ARG A 1 117 ? -9.293 -1.494 8.307 1.00 94.38 117 ARG A N 1
ATOM 895 C CA . ARG A 1 117 ? -8.822 -1.799 6.951 1.00 94.38 117 ARG A CA 1
ATOM 896 C C . ARG A 1 117 ? -9.391 -0.817 5.928 1.00 94.38 117 ARG A C 1
ATOM 898 O O . ARG A 1 117 ? -8.661 -0.319 5.077 1.00 94.38 117 ARG A O 1
ATOM 905 N N . ARG A 1 118 ? -10.678 -0.477 6.033 1.00 94.94 118 ARG A N 1
ATOM 906 C CA . ARG A 1 118 ? -11.319 0.551 5.194 1.00 94.94 118 ARG A CA 1
ATOM 907 C C . ARG A 1 118 ? -10.653 1.918 5.358 1.00 94.94 118 ARG A C 1
ATOM 909 O O . ARG A 1 118 ? -10.397 2.583 4.359 1.00 94.94 118 ARG A O 1
ATOM 916 N N . LEU A 1 119 ? -10.337 2.318 6.594 1.00 94.12 119 LEU A N 1
ATOM 917 C CA . LEU A 1 119 ? -9.603 3.559 6.869 1.00 94.12 119 LEU A CA 1
ATOM 918 C C . LEU A 1 119 ? -8.202 3.549 6.253 1.00 94.12 119 LEU A C 1
ATOM 920 O O . LEU A 1 119 ? -7.830 4.517 5.597 1.00 94.12 119 LEU A O 1
ATOM 924 N N . GLN A 1 120 ? -7.457 2.456 6.409 1.00 95.56 120 GLN A N 1
ATOM 925 C CA . GLN A 1 120 ? -6.132 2.287 5.808 1.00 95.56 120 GLN A CA 1
ATOM 926 C C . GLN A 1 120 ? -6.169 2.422 4.282 1.00 95.56 120 GLN A C 1
ATOM 928 O O . GLN A 1 120 ? -5.323 3.099 3.703 1.00 95.56 120 GLN A O 1
ATOM 933 N N . ILE A 1 121 ? -7.180 1.840 3.627 1.00 96.38 121 ILE A N 1
ATOM 934 C CA . ILE A 1 121 ? -7.370 1.984 2.178 1.00 96.38 121 ILE A CA 1
ATOM 935 C C . ILE A 1 121 ? -7.638 3.451 1.807 1.00 96.38 121 ILE A C 1
ATOM 937 O O . ILE A 1 121 ? -7.024 3.957 0.869 1.00 96.38 121 ILE A O 1
ATOM 941 N N . CYS A 1 122 ? -8.500 4.161 2.544 1.00 96.19 122 CYS A N 1
ATOM 942 C CA . CYS A 1 122 ? -8.735 5.589 2.303 1.00 96.19 122 CYS A CA 1
ATOM 943 C C . CYS A 1 122 ? -7.456 6.426 2.480 1.00 96.19 122 CYS A C 1
ATOM 945 O O . CYS A 1 122 ? -7.197 7.319 1.673 1.00 96.19 122 CYS A O 1
ATOM 947 N N . HIS A 1 123 ? -6.647 6.134 3.503 1.00 95.69 123 HIS A N 1
ATOM 948 C CA . HIS A 1 123 ? -5.365 6.807 3.737 1.00 95.69 123 HIS A CA 1
ATOM 949 C C . HIS A 1 123 ? -4.370 6.550 2.610 1.00 95.69 123 HIS A C 1
ATOM 951 O O . HIS A 1 123 ? -3.742 7.494 2.139 1.00 95.69 123 HIS A O 1
ATOM 957 N N . LEU A 1 124 ? -4.284 5.313 2.119 1.00 95.62 124 LEU A N 1
ATOM 958 C CA . LEU A 1 124 ? -3.451 4.956 0.972 1.00 95.62 124 LEU A CA 1
ATOM 959 C C . LEU A 1 124 ? -3.858 5.723 -0.291 1.00 95.62 124 LEU A C 1
ATOM 961 O O . LEU A 1 124 ? -3.001 6.322 -0.939 1.00 95.62 124 LEU A O 1
ATOM 965 N N . VAL A 1 125 ? -5.153 5.743 -0.623 1.00 95.25 125 VAL A N 1
ATOM 966 C CA . VAL A 1 125 ? -5.663 6.480 -1.791 1.00 95.25 125 VAL A CA 1
ATOM 967 C C . VAL A 1 125 ? -5.354 7.967 -1.656 1.00 95.25 125 VAL A C 1
ATOM 969 O O . VAL A 1 125 ? -4.806 8.571 -2.574 1.00 95.25 125 VAL A O 1
ATOM 972 N N . ARG A 1 126 ? -5.628 8.560 -0.490 1.00 94.25 126 ARG A N 1
ATOM 973 C CA . ARG A 1 126 ? -5.326 9.971 -0.239 1.00 94.25 126 ARG A CA 1
ATOM 974 C C . ARG A 1 126 ? -3.827 10.262 -0.354 1.00 94.25 126 ARG A C 1
ATOM 976 O O . ARG A 1 126 ? -3.442 11.232 -0.998 1.00 94.25 126 ARG A O 1
ATOM 983 N N . TYR A 1 127 ? -2.983 9.431 0.254 1.00 93.81 127 TYR A N 1
ATOM 984 C CA . TYR A 1 127 ? -1.528 9.575 0.207 1.00 93.81 127 TYR A CA 1
ATOM 985 C C . TYR A 1 127 ? -1.004 9.521 -1.227 1.00 93.81 127 TYR A C 1
ATOM 987 O O . TYR A 1 127 ? -0.199 10.364 -1.619 1.00 93.81 127 TYR A O 1
ATOM 995 N N . TRP A 1 128 ? -1.492 8.566 -2.021 1.00 94.12 128 TRP A N 1
ATOM 996 C CA . TRP A 1 128 ? -1.113 8.424 -3.421 1.00 94.12 128 TRP A CA 1
ATOM 997 C C . TRP A 1 128 ? -1.425 9.686 -4.227 1.00 94.12 128 TRP A C 1
ATOM 999 O O . TRP A 1 128 ? -0.538 10.215 -4.897 1.00 94.12 128 TRP A O 1
ATOM 1009 N N . LEU A 1 129 ? -2.644 10.207 -4.099 1.00 92.19 129 LEU A N 1
ATOM 1010 C CA . LEU A 1 129 ? -3.093 11.386 -4.836 1.00 92.19 129 LEU A CA 1
ATOM 1011 C C . LEU A 1 129 ? -2.346 12.660 -4.414 1.00 92.19 129 LEU A C 1
ATOM 1013 O O . LEU A 1 129 ? -1.955 13.448 -5.267 1.00 92.19 129 LEU A O 1
ATOM 1017 N N . MET A 1 130 ? -2.058 12.821 -3.118 1.00 91.50 130 MET A N 1
ATOM 1018 C CA . MET A 1 130 ? -1.245 13.941 -2.625 1.00 91.50 130 MET A CA 1
ATOM 1019 C C . MET A 1 130 ? 0.215 13.865 -3.095 1.00 91.50 130 MET A C 1
ATOM 1021 O O . MET A 1 130 ? 0.863 14.896 -3.275 1.00 91.50 130 MET A O 1
ATOM 1025 N N . ARG A 1 131 ? 0.770 12.656 -3.248 1.00 90.56 131 ARG A N 1
ATOM 1026 C CA . ARG A 1 131 ? 2.180 12.458 -3.616 1.00 90.56 131 ARG A CA 1
ATOM 1027 C C . ARG A 1 131 ? 2.426 12.543 -5.121 1.00 90.56 131 ARG A C 1
ATOM 1029 O O . ARG A 1 131 ? 3.520 12.943 -5.511 1.00 90.56 131 ARG A O 1
ATOM 1036 N N . HIS A 1 132 ? 1.434 12.163 -5.920 1.00 88.12 132 HIS A N 1
ATOM 1037 C CA . HIS A 1 132 ? 1.511 12.077 -7.376 1.00 88.12 132 HIS A CA 1
ATOM 1038 C C . HIS A 1 132 ? 0.308 12.757 -8.057 1.00 88.12 132 HIS A C 1
ATOM 1040 O O . HIS A 1 132 ? -0.412 12.105 -8.814 1.00 88.12 132 HIS A O 1
ATOM 1046 N N . PRO A 1 133 ? 0.046 14.055 -7.815 1.00 88.56 133 PRO A N 1
ATOM 1047 C CA . PRO A 1 133 ? -1.117 14.748 -8.386 1.00 88.56 133 PRO A CA 1
ATOM 1048 C C . PRO A 1 133 ? -1.127 14.756 -9.927 1.00 88.56 133 PRO A C 1
ATOM 1050 O O . PRO A 1 133 ? -2.178 14.873 -10.563 1.00 88.56 133 PRO A O 1
ATOM 1053 N N . GLU A 1 134 ? 0.038 14.593 -10.557 1.00 87.69 134 GLU A N 1
ATOM 1054 C CA . GLU A 1 134 ? 0.187 14.476 -12.005 1.00 87.69 134 GLU A CA 1
ATOM 1055 C C . GLU A 1 134 ? -0.530 13.258 -12.603 1.00 87.69 134 GLU A C 1
ATOM 1057 O O . GLU A 1 134 ? -0.917 13.311 -13.770 1.00 87.69 134 GLU A O 1
ATOM 1062 N N . VAL A 1 135 ? -0.752 12.187 -11.826 1.00 83.00 135 VAL A N 1
ATOM 1063 C CA . VAL A 1 135 ? -1.362 10.952 -12.347 1.00 83.00 135 VAL A CA 1
ATOM 1064 C C . VAL A 1 135 ? -2.842 11.124 -12.680 1.00 83.00 135 VAL A C 1
ATOM 1066 O O . VAL A 1 135 ? -3.307 10.511 -13.634 1.00 83.00 135 VAL A O 1
ATOM 1069 N N . MET A 1 136 ? -3.569 11.993 -11.962 1.00 79.81 136 MET A N 1
ATOM 1070 C CA . MET A 1 136 ? -4.983 12.279 -12.260 1.00 79.81 136 MET A CA 1
ATOM 1071 C C . MET A 1 136 ? -5.137 12.989 -13.603 1.00 79.81 136 MET A C 1
ATOM 1073 O O . MET A 1 136 ? -5.980 12.628 -14.412 1.00 79.81 136 MET A O 1
ATOM 1077 N N . HIS A 1 137 ? -4.278 13.972 -13.873 1.00 80.75 137 HIS A N 1
ATOM 1078 C CA . HIS A 1 137 ? -4.380 14.809 -15.068 1.00 80.75 137 HIS A CA 1
ATOM 1079 C C . HIS A 1 137 ? -4.071 14.056 -16.369 1.00 80.75 137 HIS A C 1
ATOM 1081 O O . HIS A 1 137 ? -4.433 14.515 -17.451 1.00 80.75 137 HIS A O 1
ATOM 1087 N N . GLN A 1 138 ? -3.352 12.936 -16.276 1.00 84.44 138 GLN A N 1
ATOM 1088 C CA . GLN A 1 138 ? -2.892 12.169 -17.433 1.00 84.44 138 GLN A CA 1
ATOM 1089 C C . GLN A 1 138 ? -3.805 10.987 -17.777 1.00 84.44 138 GLN A C 1
ATOM 1091 O O . GLN A 1 138 ? -3.716 10.475 -18.892 1.00 84.44 138 GLN A O 1
ATOM 1096 N N . ASP A 1 139 ? -4.672 10.562 -16.855 1.00 89.38 139 ASP A N 1
ATOM 1097 C CA . ASP A 1 139 ? -5.466 9.340 -16.987 1.00 89.38 139 ASP A CA 1
ATOM 1098 C C . ASP A 1 139 ? -6.941 9.585 -16.594 1.00 89.38 139 ASP A C 1
ATOM 1100 O O . ASP A 1 139 ? -7.310 9.463 -15.422 1.00 89.38 139 ASP A O 1
ATOM 1104 N N . PRO A 1 140 ? -7.817 9.897 -17.572 1.00 91.94 140 PRO A N 1
ATOM 1105 C CA . PRO A 1 140 ? -9.246 10.099 -17.324 1.00 91.94 140 PRO A CA 1
ATOM 1106 C C . PRO A 1 140 ? -9.953 8.862 -16.755 1.00 91.94 140 PRO A C 1
ATOM 1108 O O . PRO A 1 140 ? -10.943 8.984 -16.033 1.00 91.94 140 PRO A O 1
ATOM 1111 N N . GLN A 1 141 ? -9.466 7.657 -17.075 1.00 94.56 141 GLN A N 1
ATOM 1112 C CA . GLN A 1 141 ? -10.044 6.421 -16.551 1.00 94.56 141 GLN A CA 1
ATOM 1113 C C . GLN A 1 141 ? -9.740 6.291 -15.057 1.00 94.56 141 GLN A C 1
ATOM 1115 O O . GLN A 1 141 ? -10.596 5.881 -14.274 1.00 94.56 141 GLN A O 1
ATOM 1120 N N . LEU A 1 142 ? -8.533 6.671 -14.645 1.00 94.75 142 LEU A N 1
ATOM 1121 C CA . LEU A 1 142 ? -8.161 6.722 -13.240 1.00 94.75 142 LEU A CA 1
ATOM 1122 C C . LEU A 1 142 ? -8.998 7.752 -12.469 1.00 94.75 142 LEU A C 1
ATOM 1124 O O . LEU A 1 142 ? -9.504 7.418 -11.397 1.00 94.75 142 LEU A O 1
ATOM 1128 N N . GLU A 1 143 ? -9.205 8.951 -13.020 1.00 92.88 143 GLU A N 1
ATOM 1129 C CA . GLU A 1 143 ? -10.078 9.971 -12.420 1.00 92.88 143 GLU A CA 1
ATOM 1130 C C . GLU A 1 143 ? -11.499 9.426 -12.185 1.00 92.88 143 GLU A C 1
ATOM 1132 O O . GLU A 1 143 ? -12.046 9.546 -11.085 1.00 92.88 143 GLU A O 1
ATOM 1137 N N . GLU A 1 144 ? -12.072 8.730 -13.173 1.00 94.44 144 GLU A N 1
ATOM 1138 C CA . GLU A 1 144 ? -13.385 8.094 -13.046 1.00 94.44 144 GLU A CA 1
ATOM 1139 C C . GLU A 1 144 ? -13.420 7.049 -11.915 1.00 94.44 144 GLU A C 1
ATOM 1141 O O . GLU A 1 144 ? -14.359 7.020 -11.110 1.00 94.44 144 GLU A O 1
ATOM 1146 N N . VAL A 1 145 ? -12.404 6.185 -11.825 1.00 96.19 145 VAL A N 1
ATOM 1147 C CA . VAL A 1 145 ? -12.344 5.132 -10.798 1.00 96.19 145 VAL A CA 1
ATOM 1148 C C . VAL A 1 145 ? -12.151 5.725 -9.399 1.00 96.19 145 VAL A C 1
ATOM 1150 O O . VAL A 1 145 ? -12.809 5.274 -8.458 1.00 96.19 145 VAL A O 1
ATOM 1153 N N . ILE A 1 146 ? -11.321 6.760 -9.248 1.00 95.44 146 ILE A N 1
ATOM 1154 C CA . ILE A 1 146 ? -11.141 7.487 -7.983 1.00 95.44 146 ILE A CA 1
ATOM 1155 C C . ILE A 1 146 ? -12.430 8.216 -7.578 1.00 95.44 146 ILE A C 1
ATOM 1157 O O . ILE A 1 146 ? -12.828 8.159 -6.412 1.00 95.44 146 ILE A O 1
ATOM 1161 N N . GLY A 1 147 ? -13.146 8.821 -8.529 1.00 94.62 147 GLY A N 1
ATOM 1162 C CA . GLY A 1 147 ? -14.463 9.412 -8.282 1.00 94.62 147 GLY A CA 1
ATOM 1163 C C . GLY A 1 147 ? -15.475 8.379 -7.775 1.00 94.62 147 GLY A C 1
ATOM 1164 O O . GLY A 1 147 ? -16.145 8.595 -6.762 1.00 94.62 147 GLY A O 1
ATOM 1165 N N . ARG A 1 148 ? -15.535 7.201 -8.413 1.00 96.38 148 ARG A N 1
ATOM 1166 C CA . ARG A 1 148 ? -16.361 6.067 -7.952 1.00 96.38 148 ARG A CA 1
ATOM 1167 C C . ARG A 1 148 ? -15.936 5.565 -6.569 1.00 96.38 148 ARG A C 1
ATOM 1169 O O . ARG A 1 148 ? -16.799 5.190 -5.769 1.00 96.38 148 ARG A O 1
ATOM 1176 N N . PHE A 1 149 ? -14.635 5.570 -6.273 1.00 96.94 149 PHE A N 1
ATOM 1177 C CA . PHE A 1 149 ? -14.104 5.200 -4.964 1.00 96.94 149 PHE A CA 1
ATOM 1178 C C . PHE A 1 149 ? -14.639 6.125 -3.870 1.00 96.94 149 PHE A C 1
ATOM 1180 O O . PHE A 1 149 ? -15.306 5.654 -2.946 1.00 96.94 149 PHE A O 1
ATOM 1187 N N . TRP A 1 150 ? -14.451 7.439 -4.004 1.00 95.94 150 TRP A N 1
ATOM 1188 C CA . TRP A 1 150 ? -14.918 8.396 -2.998 1.00 95.94 150 TRP A CA 1
ATOM 1189 C C . TRP A 1 150 ? -16.445 8.477 -2.909 1.00 95.94 150 TRP A C 1
ATOM 1191 O O . TRP A 1 150 ? -16.977 8.600 -1.807 1.00 95.94 150 TRP A O 1
ATOM 1201 N N . ALA A 1 151 ? -17.175 8.288 -4.013 1.00 95.75 151 ALA A N 1
ATOM 1202 C CA . ALA A 1 151 ? -18.635 8.157 -3.981 1.00 95.75 151 ALA A CA 1
ATOM 1203 C C . ALA A 1 151 ? -19.097 6.927 -3.171 1.00 95.75 151 ALA A C 1
ATOM 1205 O O . ALA A 1 151 ? -20.083 6.991 -2.431 1.00 95.75 151 ALA A O 1
ATOM 1206 N N . THR A 1 152 ? -18.365 5.813 -3.264 1.00 95.50 152 THR A N 1
ATOM 1207 C CA . THR A 1 152 ? -18.628 4.606 -2.463 1.00 95.50 152 THR A CA 1
ATOM 1208 C C . THR A 1 152 ? -18.346 4.865 -0.980 1.00 95.50 152 THR A C 1
ATOM 1210 O O . THR A 1 152 ? -19.178 4.536 -0.133 1.00 95.50 152 THR A O 1
ATOM 1213 N N . VAL A 1 153 ? -17.229 5.529 -0.657 1.00 95.00 153 VAL A N 1
ATOM 1214 C CA . VAL A 1 153 ? -16.891 5.946 0.718 1.00 95.00 153 VAL A CA 1
ATOM 1215 C C . VAL A 1 153 ? -17.946 6.899 1.293 1.00 95.00 153 VAL A C 1
ATOM 1217 O O . VAL A 1 153 ? -18.345 6.754 2.448 1.00 95.00 153 VAL A O 1
ATOM 1220 N N . ALA A 1 154 ? -18.456 7.839 0.497 1.00 93.69 154 ALA A N 1
ATOM 1221 C CA . ALA A 1 154 ? -19.516 8.753 0.915 1.00 93.69 154 ALA A CA 1
ATOM 1222 C C . ALA A 1 154 ? -20.807 8.003 1.287 1.00 93.69 154 ALA A C 1
ATOM 1224 O O . ALA A 1 154 ? -21.425 8.297 2.313 1.00 93.69 154 ALA A O 1
ATOM 1225 N N . ARG A 1 155 ? -21.183 6.992 0.493 1.00 92.81 155 ARG A N 1
ATOM 1226 C CA . ARG A 1 155 ? -22.393 6.184 0.704 1.00 92.81 155 ARG A CA 1
ATOM 1227 C C . ARG A 1 155 ? -22.280 5.223 1.890 1.00 92.81 155 ARG A C 1
ATOM 1229 O O . ARG A 1 155 ? -23.220 5.102 2.669 1.00 92.81 155 ARG A O 1
ATOM 1236 N N . GLU A 1 156 ? -21.156 4.524 2.014 1.00 91.50 156 GLU A N 1
ATOM 1237 C CA . GLU A 1 156 ? -21.021 3.351 2.895 1.00 91.50 156 GLU A CA 1
ATOM 1238 C C . GLU A 1 156 ? -20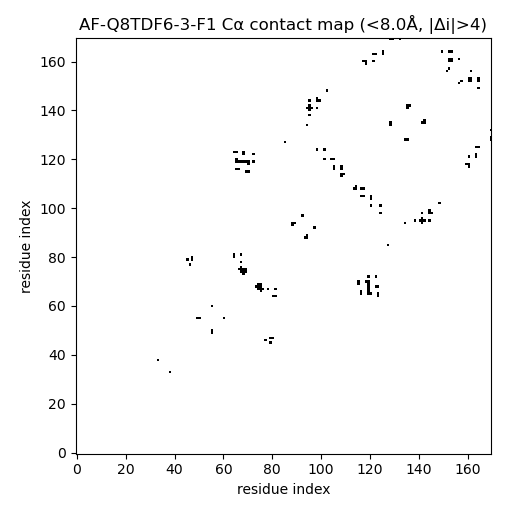.062 3.567 4.067 1.00 91.50 156 GLU A C 1
ATOM 1240 O O . GLU A 1 156 ? -20.014 2.747 4.985 1.00 91.50 156 GLU A O 1
ATOM 1245 N N . GLY A 1 157 ? -19.226 4.601 4.009 1.00 89.50 157 GLY A N 1
ATOM 1246 C CA . GLY A 1 157 ? -18.171 4.831 4.985 1.00 89.50 157 GLY A CA 1
ATOM 1247 C C . GLY A 1 157 ? -18.672 5.489 6.262 1.00 89.50 157 GLY A C 1
ATOM 1248 O O . GLY A 1 157 ? -19.726 6.125 6.290 1.00 89.50 157 GLY A O 1
ATOM 1249 N N . ASN A 1 158 ? -17.897 5.352 7.334 1.00 90.25 158 ASN A N 1
ATOM 1250 C CA . ASN A 1 158 ? -18.146 6.059 8.587 1.00 90.25 158 ASN A CA 1
ATOM 1251 C C . ASN A 1 158 ? -17.712 7.541 8.500 1.00 90.25 158 ASN A C 1
ATOM 1253 O O . ASN A 1 158 ? -17.130 7.988 7.509 1.00 90.25 158 ASN A O 1
ATOM 1257 N N . SER A 1 159 ? -17.964 8.323 9.552 1.00 90.50 159 SER A N 1
ATOM 1258 C CA . SER A 1 159 ? -17.616 9.752 9.573 1.00 90.50 159 SER A CA 1
ATOM 1259 C C . SER A 1 159 ? -16.118 10.025 9.390 1.00 90.50 159 SER A C 1
ATOM 1261 O O . SER A 1 159 ? -15.760 11.018 8.763 1.00 90.50 159 SER A O 1
ATOM 1263 N N . ALA A 1 160 ? -15.232 9.158 9.890 1.00 90.31 160 ALA A N 1
ATOM 1264 C CA . ALA A 1 160 ? -13.792 9.311 9.710 1.00 90.31 160 ALA A CA 1
ATOM 1265 C C . ALA A 1 160 ? -1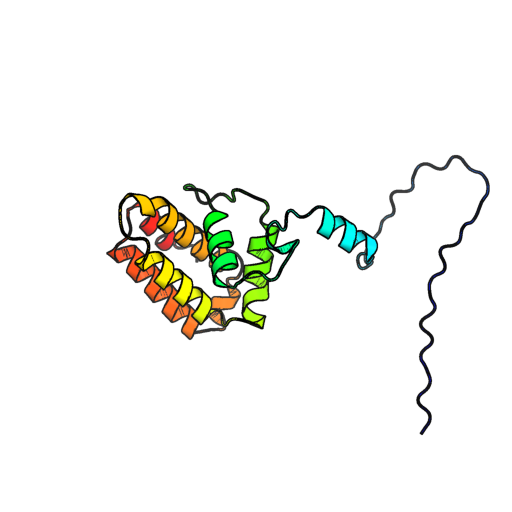3.367 9.071 8.254 1.00 90.31 160 ALA A C 1
ATOM 1267 O O . ALA A 1 160 ? -12.575 9.846 7.730 1.00 90.31 160 ALA A O 1
ATOM 1268 N N . GLN A 1 161 ? -13.939 8.063 7.591 1.00 90.88 161 GLN A N 1
ATOM 1269 C CA . GLN A 1 161 ? -13.653 7.752 6.188 1.00 90.88 161 GLN A CA 1
ATOM 1270 C C . GLN A 1 161 ? -14.164 8.851 5.245 1.00 90.88 161 GLN A C 1
ATOM 1272 O O . GLN A 1 161 ? -13.446 9.241 4.329 1.00 90.88 161 GLN A O 1
ATOM 1277 N N . ARG A 1 162 ? -15.362 9.401 5.493 1.00 91.31 162 ARG A N 1
ATOM 1278 C CA . ARG A 1 162 ? -15.935 10.489 4.675 1.00 91.31 162 ARG A CA 1
ATOM 1279 C C . ARG A 1 162 ? -15.098 11.767 4.730 1.00 91.31 162 ARG A C 1
ATOM 1281 O O . ARG A 1 162 ? -14.775 12.327 3.689 1.00 91.31 162 ARG A O 1
ATOM 1288 N N . ARG A 1 163 ? -14.623 12.149 5.925 1.00 90.81 163 ARG A N 1
ATOM 1289 C CA . ARG A 1 163 ? -13.738 13.319 6.101 1.00 90.81 163 ARG A CA 1
ATOM 1290 C C . ARG A 1 163 ? -12.453 13.248 5.269 1.00 90.81 163 ARG A C 1
ATOM 1292 O O . ARG A 1 163 ? -11.912 14.293 4.914 1.00 90.81 163 ARG A O 1
ATOM 1299 N N . LEU A 1 164 ? -11.957 12.042 4.973 1.00 89.12 164 LEU A N 1
ATOM 1300 C CA . LEU A 1 164 ? -10.762 11.860 4.143 1.00 89.12 164 LEU A CA 1
ATOM 1301 C C . LEU A 1 164 ? -11.008 12.213 2.674 1.00 89.12 164 LEU A C 1
ATOM 1303 O O . LEU A 1 164 ? -10.068 12.675 2.031 1.00 89.12 164 LEU A O 1
ATOM 1307 N N . GLY A 1 165 ? -12.236 12.027 2.179 1.00 83.06 165 GLY A N 1
ATOM 1308 C CA . GLY A 1 165 ? -12.645 12.434 0.833 1.00 83.06 165 GLY A CA 1
ATOM 1309 C C . GLY A 1 165 ? -13.086 13.898 0.753 1.00 83.06 165 GLY A C 1
ATOM 1310 O O . GLY A 1 165 ? -12.851 14.543 -0.258 1.00 83.06 165 GLY A O 1
ATOM 1311 N N . ASP A 1 166 ? -13.665 14.439 1.831 1.00 74.25 166 ASP A N 1
ATOM 1312 C CA . ASP A 1 166 ? -14.204 15.809 1.858 1.00 74.25 166 ASP A CA 1
ATOM 1313 C C . ASP A 1 166 ? -13.136 16.906 1.971 1.00 74.25 166 ASP A C 1
ATOM 1315 O O . ASP A 1 166 ? -13.443 18.080 1.755 1.00 74.25 166 ASP A O 1
ATOM 1319 N N . SER A 1 167 ? -11.895 16.578 2.357 1.00 59.84 167 SER A N 1
ATOM 1320 C CA . SER A 1 167 ? -10.867 17.620 2.454 1.00 59.84 167 SER A CA 1
ATOM 1321 C C . SER A 1 167 ? -10.564 18.131 1.051 1.00 59.84 167 SER A C 1
ATOM 1323 O O . SER A 1 167 ? -9.948 17.422 0.263 1.00 59.84 167 SER A O 1
ATOM 1325 N N . SER A 1 168 ? -10.993 19.358 0.777 1.00 50.97 168 SER A N 1
ATOM 1326 C CA . SER A 1 168 ? -10.895 20.094 -0.488 1.00 50.97 168 SER A CA 1
ATOM 1327 C C . SER A 1 168 ? -9.466 20.383 -0.988 1.00 50.97 168 SER A C 1
ATOM 1329 O O . SER A 1 168 ? -9.281 21.328 -1.744 1.00 50.97 168 SER A O 1
ATOM 1331 N N . ASP A 1 169 ? -8.473 19.592 -0.574 1.00 48.81 169 ASP A N 1
ATOM 1332 C CA . ASP A 1 169 ? -7.044 19.761 -0.872 1.00 48.81 169 ASP A CA 1
ATOM 1333 C C . ASP A 1 169 ? -6.486 18.643 -1.779 1.00 48.81 169 ASP A C 1
ATOM 1335 O O . ASP A 1 169 ? -5.294 18.331 -1.716 1.00 48.81 169 ASP A O 1
ATOM 1339 N N . LEU A 1 170 ? -7.336 18.014 -2.599 1.00 48.38 170 LEU A N 1
ATOM 1340 C CA . LEU A 1 170 ? -6.887 17.257 -3.773 1.00 48.38 170 LEU A CA 1
ATOM 1341 C C . LEU A 1 170 ? -7.055 18.087 -5.042 1.00 48.38 170 LEU A C 1
ATOM 1343 O O . LEU A 1 170 ? -8.145 18.682 -5.202 1.00 48.38 170 LEU A O 1
#

Radius of gyration: 23.16 Å; Cα contacts (8 Å, |Δi|>4): 95; chains: 1; bounding box: 75×34×54 Å

Foldseek 3Di:
DDDDDDPPDDPDDDPDDDDDDDDPPPPPPDDDDDDPVRVVVVVVVDCPDPVPPDDDDPVNLLVVQLVLQFLVLDGPDDCVSVVCCLVCVVVPHNLLRSLLVLLVQLVVQDDPVSLGSNSSSLSSLLVSCVVCVVSCVVDVSSVVSVVVSLVCCCVPNDPSSNVSVPPPPD

Sequence (170 aa):
MNRKDSKRKSHQECTGKIGGRGRPRQVRRHKTCPSPREISKVMASMNLGLLSEGGCSEDELLEKCIQSFDSAGSLCHEDHMLNMVLAMHSWVLPSADLAARLLTSYQKATGDTQELRRLQICHLVRYWLMRHPEVMHQDPQLEEVIGRFWATVAREGNSAQRRLGDSSDL